Protein AF-A0A0C2G963-F1 (afdb_monomer_lite)

Foldseek 3Di:
DDAPPQLAFQQVSVVCPPDAAQDWDKGKAWLVRHDPDQFPLPNPDDNDGDIDIDTDTHHHDDDDDPVVVQVLQQCVPPSDRDLVSNVVSQVVSVNSVDDDPPVPDDSSVVSVVVHD

Secondary structure (DSSP, 8-state):
--TTTTSS-HHHHHHTTTPPTT-EEEEEE-GGGT-SS--STTTTS-SSS-PEEEEEE--------HHHHHHHH-TT-SSS--HHHHHHHHHHHGGGT-----TT--HHHHHHHH--

Radius of gyration: 16.65 Å; chains: 1; bounding box: 30×42×32 Å

Organism: NCBI:txid51022

Sequence (116 aa):
MQLGVGMTMPGLDKGLKGMCAEELRKLQVPYRLSRKAKSKVWKNIPNDEHWLTFNLEMLSVEPYSHSRQFKFLDVDGKGKLTEAGLLKWLDQMKEYGKTWKNEDIDNVLAVKYYIK

pLDDT: mean 85.81, std 7.53, range [60.03, 95.5]

InterPro domains:
  IPR001179 FKBP-type peptidyl-prolyl cis-trans isomerase domain [PF00254] (1-58)
  IPR011992 EF-hand domain pair [SSF47473] (53-109)
  IPR046357 Peptidyl-prolyl cis-trans isomerase domain superfamily [G3DSA:3.10.50.40] (1-70)
  IPR052273 Peptidyl-prolyl cis-trans isomerase FKBP [PTHR46222] (2-116)

Structure (mmCIF, N/CA/C/O backbone):
data_AF-A0A0C2G963-F1
#
_entry.id   AF-A0A0C2G963-F1
#
loop_
_atom_site.group_PDB
_atom_site.id
_atom_site.type_symbol
_atom_site.label_atom_id
_atom_site.label_alt_id
_atom_site.label_comp_id
_atom_site.label_asym_id
_atom_site.label_entity_id
_atom_site.label_seq_id
_atom_site.pdbx_PDB_ins_code
_atom_site.Cartn_x
_atom_site.Cartn_y
_atom_site.Cartn_z
_atom_site.occupancy
_atom_site.B_iso_or_equiv
_atom_site.auth_seq_id
_atom_site.auth_comp_id
_atom_site.auth_asym_id
_atom_site.auth_atom_id
_atom_site.pdbx_PDB_model_num
ATOM 1 N N . MET A 1 1 ? -1.024 -0.684 5.755 1.00 80.31 1 MET A N 1
ATOM 2 C CA . MET A 1 1 ? -0.940 -0.957 4.300 1.00 80.31 1 MET A CA 1
ATOM 3 C C . MET A 1 1 ? -2.349 -0.997 3.735 1.00 80.31 1 MET A C 1
ATOM 5 O O . MET A 1 1 ? -3.194 -1.646 4.334 1.00 80.31 1 MET A O 1
ATOM 9 N N . GLN A 1 2 ? -2.605 -0.321 2.618 1.00 88.19 2 GLN A N 1
ATOM 10 C CA . GLN A 1 2 ? -3.909 -0.334 1.955 1.00 88.19 2 GLN A CA 1
ATOM 11 C C . GLN A 1 2 ? -3.922 -1.364 0.818 1.00 88.19 2 GLN A C 1
ATOM 13 O O . GLN A 1 2 ? -3.021 -1.384 -0.025 1.00 88.19 2 GLN A O 1
ATOM 18 N N . LEU A 1 3 ? -4.947 -2.215 0.798 1.00 89.38 3 LEU A N 1
ATOM 19 C CA . LEU A 1 3 ? -5.171 -3.193 -0.267 1.00 89.38 3 LEU A CA 1
ATOM 20 C C . LEU A 1 3 ? -5.850 -2.537 -1.478 1.00 89.38 3 LEU A C 1
ATOM 22 O O . LEU A 1 3 ? -6.541 -1.527 -1.350 1.00 89.38 3 LEU A O 1
ATOM 26 N N . GLY A 1 4 ? -5.642 -3.085 -2.673 1.00 85.69 4 GLY A N 1
ATOM 27 C CA . GLY A 1 4 ? -6.265 -2.627 -3.921 1.00 85.69 4 GLY A CA 1
ATOM 28 C C . GLY A 1 4 ? -5.628 -1.393 -4.569 1.00 85.69 4 GLY A C 1
ATOM 29 O O . GLY A 1 4 ? -5.87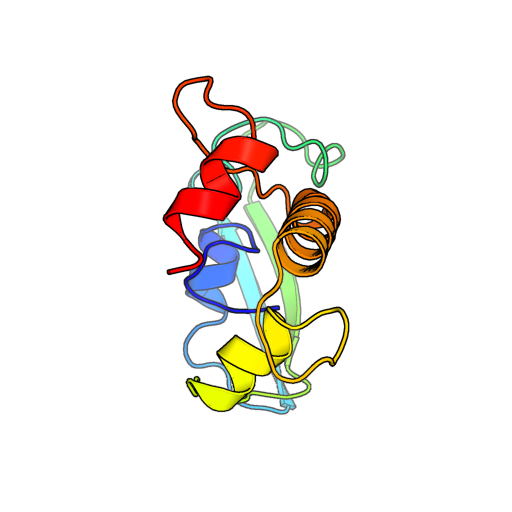8 -1.126 -5.739 1.00 85.69 4 GLY A O 1
ATOM 30 N N . VAL A 1 5 ? -4.747 -0.678 -3.864 1.00 85.00 5 VAL A N 1
ATOM 31 C CA . VAL A 1 5 ? -3.979 0.466 -4.406 1.00 85.00 5 VAL A CA 1
ATOM 32 C C . VAL A 1 5 ? -2.568 0.069 -4.853 1.00 85.00 5 VAL A C 1
ATOM 34 O O . VAL A 1 5 ? -1.759 0.903 -5.264 1.00 85.00 5 VAL A O 1
ATOM 37 N N . GLY A 1 6 ? -2.251 -1.228 -4.781 1.00 81.31 6 GLY A N 1
ATOM 38 C CA . GLY A 1 6 ? -0.996 -1.823 -5.233 1.00 81.31 6 GLY A CA 1
ATOM 39 C C . GLY A 1 6 ? 0.221 -1.498 -4.366 1.00 81.31 6 GLY A C 1
ATOM 40 O O . GLY A 1 6 ? 1.320 -1.464 -4.911 1.00 81.31 6 GLY A O 1
ATOM 41 N N . MET A 1 7 ? 0.044 -1.211 -3.068 1.00 82.31 7 MET A N 1
ATOM 42 C CA . MET A 1 7 ? 1.145 -1.051 -2.091 1.00 82.31 7 MET A CA 1
ATOM 43 C C . MET A 1 7 ? 1.929 -2.348 -1.841 1.00 82.31 7 MET A C 1
ATOM 45 O O . MET A 1 7 ? 2.971 -2.330 -1.197 1.00 82.31 7 MET A O 1
ATOM 49 N N . THR A 1 8 ? 1.424 -3.473 -2.341 1.00 85.25 8 THR A N 1
ATOM 50 C CA . THR A 1 8 ? 2.049 -4.786 -2.236 1.00 85.25 8 THR A CA 1
ATOM 51 C C . THR A 1 8 ? 2.066 -5.490 -3.590 1.00 85.25 8 THR A C 1
ATOM 53 O O . THR A 1 8 ? 1.526 -4.993 -4.583 1.00 85.25 8 THR A O 1
ATOM 56 N N . MET A 1 9 ? 2.710 -6.654 -3.640 1.00 86.94 9 MET A N 1
ATOM 57 C CA . MET A 1 9 ? 2.758 -7.501 -4.827 1.00 86.94 9 MET A CA 1
ATOM 58 C C . MET A 1 9 ? 1.343 -7.912 -5.269 1.00 86.94 9 MET A C 1
ATOM 60 O O . MET A 1 9 ? 0.523 -8.256 -4.415 1.00 86.94 9 MET A O 1
ATOM 64 N N . PRO A 1 10 ? 1.040 -7.955 -6.580 1.00 88.94 10 PRO A N 1
ATOM 65 C CA . PRO A 1 10 ? -0.311 -8.232 -7.073 1.00 88.94 10 PRO A CA 1
ATOM 66 C C . PRO A 1 10 ? -0.936 -9.533 -6.550 1.00 88.94 10 PRO A C 1
ATOM 68 O O . PRO A 1 10 ? -2.135 -9.580 -6.290 1.00 88.94 10 PRO A O 1
ATOM 71 N N . GLY A 1 11 ? -0.150 -10.600 -6.407 1.00 91.00 11 GLY A N 1
ATOM 72 C CA . GLY A 1 11 ? -0.633 -11.883 -5.897 1.00 91.00 11 GLY A CA 1
ATOM 73 C C . GLY A 1 11 ? -0.948 -11.850 -4.407 1.00 91.00 11 GLY A C 1
ATOM 74 O O . GLY A 1 11 ? -1.932 -12.450 -3.985 1.00 91.00 11 GLY A O 1
ATOM 75 N N . LEU A 1 12 ? -0.168 -11.093 -3.634 1.00 90.88 12 LEU A N 1
ATOM 76 C CA . LEU A 1 12 ? -0.425 -10.896 -2.212 1.00 90.88 12 LEU A CA 1
ATOM 77 C C . LEU A 1 12 ? -1.672 -10.026 -2.006 1.00 90.88 12 LEU A C 1
ATOM 79 O O . LEU A 1 12 ? -2.550 -10.396 -1.236 1.00 90.88 12 LEU A O 1
ATOM 83 N N . ASP A 1 13 ? -1.816 -8.944 -2.778 1.00 91.69 13 ASP A N 1
ATOM 84 C CA . ASP A 1 13 ? -3.012 -8.089 -2.754 1.00 91.69 13 ASP A CA 1
ATOM 85 C C . ASP A 1 13 ? -4.291 -8.873 -3.082 1.00 91.69 13 ASP A C 1
ATOM 87 O O . ASP A 1 13 ? -5.334 -8.658 -2.476 1.00 91.69 13 ASP A O 1
ATOM 91 N N . LYS A 1 14 ? -4.216 -9.825 -4.021 1.00 92.12 14 LYS A N 1
ATOM 92 C CA . LYS A 1 14 ? -5.334 -10.725 -4.333 1.00 92.12 14 LYS A CA 1
ATOM 93 C C . LYS A 1 14 ? -5.613 -11.724 -3.212 1.00 92.12 14 LYS A C 1
ATOM 95 O O . LYS A 1 14 ? -6.775 -11.922 -2.882 1.00 92.12 14 LYS A O 1
ATOM 100 N N . GLY A 1 15 ? -4.582 -12.348 -2.646 1.00 91.62 15 GLY A N 1
ATOM 101 C CA . GLY A 1 15 ? -4.752 -13.393 -1.633 1.00 91.62 15 GLY A CA 1
ATOM 102 C C . GLY A 1 15 ? -5.166 -12.880 -0.249 1.00 91.62 15 GLY A C 1
ATOM 103 O O . GLY A 1 15 ? -5.747 -13.638 0.523 1.00 91.62 15 GLY A O 1
ATOM 104 N N . LEU A 1 16 ? -4.911 -11.602 0.050 1.00 92.94 16 LEU A N 1
ATOM 105 C CA . LEU A 1 16 ? -5.351 -10.939 1.284 1.00 92.94 16 LEU A CA 1
ATOM 106 C C . LEU A 1 16 ? -6.820 -10.488 1.241 1.00 92.94 16 LEU A C 1
ATOM 108 O O . LEU A 1 16 ? -7.398 -10.175 2.281 1.00 92.94 16 LEU A O 1
ATOM 112 N N . LYS A 1 17 ? -7.446 -10.436 0.058 1.00 90.75 17 LYS A N 1
ATOM 113 C CA . LYS A 1 17 ? -8.864 -10.068 -0.050 1.00 90.75 17 LYS A CA 1
ATOM 114 C C . LYS A 1 17 ? -9.729 -11.101 0.668 1.00 90.75 17 LYS A C 1
ATOM 116 O O . LYS A 1 17 ? -9.541 -12.306 0.509 1.00 90.75 17 LYS A O 1
ATOM 121 N N . GLY A 1 18 ? -10.686 -10.604 1.450 1.00 88.75 18 GLY A N 1
ATOM 122 C CA . GLY A 1 18 ? -11.602 -11.446 2.217 1.00 88.75 18 GLY A CA 1
ATOM 123 C C . GLY A 1 18 ? -10.935 -12.219 3.355 1.00 88.75 18 GLY A C 1
ATOM 124 O O . GLY A 1 18 ? -11.472 -13.242 3.760 1.00 88.75 18 GLY A O 1
ATOM 125 N N . MET A 1 19 ? -9.758 -11.795 3.829 1.00 92.06 19 MET A N 1
ATOM 126 C CA . MET A 1 19 ? -9.275 -12.237 5.137 1.00 92.06 19 MET A CA 1
ATOM 127 C C . MET A 1 19 ? -10.021 -11.510 6.256 1.00 92.06 19 MET A C 1
ATOM 129 O O . MET A 1 19 ? -10.345 -10.325 6.123 1.00 92.06 19 MET A O 1
ATOM 133 N N . CYS A 1 20 ? -10.269 -12.222 7.349 1.00 91.06 20 CYS A N 1
ATOM 134 C CA . CYS A 1 20 ? -10.799 -11.654 8.585 1.00 91.06 20 CYS A CA 1
ATOM 135 C C . CYS A 1 20 ? -9.669 -11.319 9.568 1.00 91.06 20 CYS A C 1
ATOM 137 O O . CYS A 1 20 ? -8.548 -11.812 9.443 1.00 91.06 20 CYS A O 1
ATOM 139 N N . ALA A 1 21 ? -9.966 -10.473 10.558 1.00 93.06 21 ALA A N 1
ATOM 140 C CA . ALA A 1 21 ? -9.058 -10.269 11.683 1.00 93.06 21 ALA A CA 1
ATOM 141 C C . ALA A 1 21 ? -8.796 -11.606 12.400 1.00 93.06 21 ALA A C 1
ATOM 143 O O . ALA A 1 21 ? -9.678 -12.459 12.462 1.00 93.06 21 ALA A O 1
ATOM 144 N N . GLU A 1 22 ? -7.572 -11.766 12.891 1.00 91.94 22 GLU A N 1
ATOM 145 C CA . GLU A 1 22 ? -7.012 -12.946 13.563 1.00 91.94 22 GLU A CA 1
ATOM 146 C C . GLU A 1 22 ? -6.889 -14.204 12.681 1.00 91.94 22 GLU A C 1
ATOM 148 O O . GLU A 1 22 ? -6.505 -15.275 13.148 1.00 91.94 22 GLU A O 1
ATOM 153 N N . GLU A 1 23 ? -7.156 -14.097 11.375 1.00 93.12 23 GLU A N 1
ATOM 154 C CA . GLU A 1 23 ? -7.011 -15.222 10.456 1.00 93.12 23 GLU A CA 1
ATOM 155 C C . GLU A 1 23 ? -5.537 -15.491 10.113 1.00 93.12 23 GLU A C 1
ATOM 157 O O . GLU A 1 23 ? -4.786 -14.595 9.708 1.00 93.12 23 GLU A O 1
ATOM 162 N N . LEU A 1 24 ? -5.150 -16.767 10.185 1.00 94.81 24 LEU A N 1
ATOM 163 C CA . LEU A 1 24 ? -3.889 -17.277 9.659 1.00 94.81 24 LEU A CA 1
ATOM 164 C C . LEU A 1 24 ? -4.101 -17.841 8.256 1.00 94.81 24 LEU A C 1
ATOM 166 O O . LEU A 1 24 ? -4.919 -18.739 8.050 1.00 94.81 24 LEU A O 1
ATOM 170 N N . ARG A 1 25 ? -3.326 -17.363 7.281 1.00 94.81 25 ARG A N 1
ATOM 171 C CA . ARG A 1 25 ? -3.433 -17.822 5.891 1.00 94.81 25 ARG A CA 1
ATOM 172 C C . ARG A 1 25 ? -2.067 -18.103 5.290 1.00 94.81 25 ARG A C 1
ATOM 174 O O . ARG A 1 25 ? -1.165 -17.266 5.304 1.00 94.81 25 ARG A O 1
ATOM 181 N N . LYS A 1 26 ? -1.937 -19.288 4.695 1.00 95.50 26 LYS A N 1
ATOM 182 C CA . LYS A 1 26 ? -0.794 -19.645 3.856 1.00 95.50 26 LYS A CA 1
ATOM 183 C C . LYS A 1 26 ? -1.103 -19.281 2.409 1.00 95.50 26 LYS A C 1
ATOM 185 O O . LYS A 1 26 ? -1.965 -19.894 1.785 1.00 95.50 26 LYS A O 1
ATOM 190 N N . LEU A 1 27 ? -0.401 -18.288 1.874 1.00 94.75 27 LEU A N 1
ATOM 191 C CA . LEU A 1 27 ? -0.546 -17.843 0.492 1.00 94.75 27 LEU A CA 1
ATOM 192 C C . LEU A 1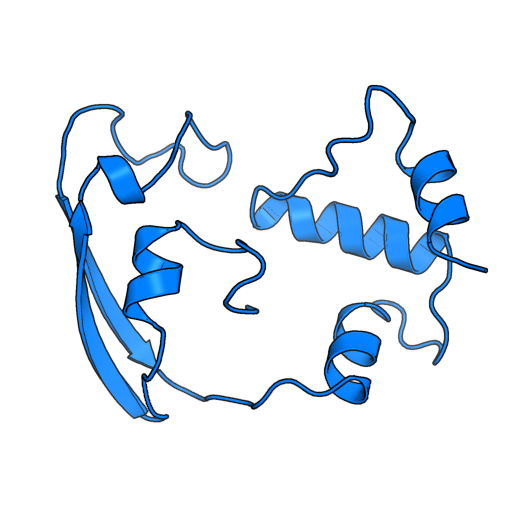 27 ? 0.623 -18.308 -0.361 1.00 94.75 27 LEU A C 1
ATOM 194 O O . LEU A 1 27 ? 1.787 -18.129 -0.014 1.00 94.75 27 LEU A O 1
ATOM 198 N N . GLN A 1 28 ? 0.291 -18.852 -1.523 1.00 93.75 28 GLN A N 1
ATOM 199 C CA . GLN A 1 28 ? 1.245 -19.219 -2.554 1.00 93.75 28 GLN A CA 1
ATOM 200 C C . GLN A 1 28 ? 1.080 -18.280 -3.745 1.00 93.75 28 GLN A C 1
ATOM 202 O O . GLN A 1 28 ? 0.065 -18.295 -4.439 1.00 93.75 28 GLN A O 1
ATOM 207 N N . VAL A 1 29 ? 2.075 -17.421 -3.955 1.00 92.12 29 VAL A N 1
ATOM 208 C CA . VAL A 1 29 ? 2.074 -16.414 -5.013 1.00 92.12 29 VAL A CA 1
ATOM 209 C C . VAL A 1 29 ? 2.973 -16.895 -6.154 1.00 92.12 29 VAL A C 1
ATOM 211 O O . VAL A 1 29 ? 4.189 -16.993 -5.963 1.00 92.12 29 VAL A O 1
ATOM 214 N N . PRO A 1 30 ? 2.420 -17.174 -7.349 1.00 91.38 30 PRO A N 1
ATOM 215 C CA . PRO A 1 30 ? 3.227 -17.563 -8.498 1.00 91.38 30 PRO A CA 1
ATOM 216 C C . PRO A 1 30 ? 4.059 -16.379 -9.003 1.00 91.38 30 PRO A C 1
ATOM 218 O O . PRO A 1 30 ? 3.642 -15.222 -8.883 1.00 91.38 30 PRO A O 1
ATOM 221 N N . TYR A 1 31 ? 5.195 -16.666 -9.645 1.00 87.25 31 TYR A N 1
ATOM 222 C CA . TYR A 1 31 ? 6.126 -15.659 -10.171 1.00 87.25 31 TYR A CA 1
ATOM 223 C C . TYR A 1 31 ? 5.431 -14.549 -10.974 1.00 87.25 31 TYR A C 1
ATOM 225 O O . TYR A 1 31 ? 5.640 -13.366 -10.700 1.00 87.25 31 TYR A O 1
ATOM 233 N N . ARG A 1 32 ? 4.509 -14.919 -11.878 1.00 87.06 32 ARG A N 1
ATOM 234 C CA . ARG A 1 32 ? 3.726 -13.988 -12.719 1.00 87.06 32 ARG A CA 1
ATOM 235 C C . ARG A 1 32 ? 2.878 -12.978 -11.933 1.00 87.06 32 ARG A C 1
ATOM 237 O O . ARG A 1 32 ? 2.500 -11.944 -12.478 1.00 87.06 32 ARG A O 1
ATOM 244 N N . LEU A 1 33 ? 2.570 -13.264 -10.668 1.00 88.00 33 LEU A N 1
ATOM 245 C CA . LEU A 1 33 ? 1.826 -12.383 -9.763 1.00 88.00 33 LEU A CA 1
ATOM 246 C C . LEU A 1 33 ? 2.710 -11.753 -8.674 1.00 88.00 33 LEU A C 1
ATOM 248 O O . LEU A 1 33 ? 2.193 -11.015 -7.838 1.00 88.00 33 LEU A O 1
ATOM 252 N N . SER A 1 34 ? 4.021 -12.002 -8.675 1.00 82.75 34 SER A N 1
ATOM 253 C CA . SER A 1 34 ? 4.945 -11.412 -7.702 1.00 82.75 34 SER A CA 1
ATOM 254 C C . SER A 1 34 ? 5.320 -9.974 -8.083 1.00 82.75 34 SER A C 1
ATOM 256 O O . SER A 1 34 ? 4.931 -9.017 -7.417 1.00 82.75 34 SER A O 1
ATOM 258 N N . ARG A 1 35 ? 6.029 -9.784 -9.198 1.00 74.50 35 ARG A N 1
ATOM 259 C CA . ARG A 1 35 ? 6.493 -8.478 -9.674 1.00 74.50 35 ARG A CA 1
ATOM 260 C C . ARG A 1 35 ? 6.661 -8.483 -11.187 1.00 74.50 35 ARG A C 1
ATOM 262 O O . ARG A 1 35 ? 6.949 -9.512 -11.782 1.00 74.50 35 ARG A O 1
ATOM 269 N N . LYS A 1 36 ? 6.509 -7.309 -11.800 1.00 66.75 36 LYS A N 1
ATOM 270 C CA . LYS A 1 36 ? 6.746 -7.121 -13.241 1.00 66.75 36 LYS A CA 1
ATOM 271 C C . LYS A 1 36 ? 8.215 -6.835 -13.577 1.00 66.75 36 LYS A C 1
ATOM 273 O O . LYS A 1 36 ? 8.632 -7.071 -14.700 1.00 66.75 36 LYS A O 1
ATOM 278 N N . ALA A 1 37 ? 8.980 -6.303 -12.624 1.00 70.25 37 ALA A N 1
ATOM 279 C CA . ALA A 1 37 ? 10.378 -5.912 -12.798 1.00 70.25 37 ALA A CA 1
ATOM 280 C C . ALA A 1 37 ? 11.140 -6.034 -11.471 1.00 70.25 37 ALA A C 1
ATOM 282 O O . ALA A 1 37 ? 10.519 -6.157 -10.410 1.00 70.25 37 ALA A O 1
ATOM 283 N N . LYS A 1 38 ? 12.478 -5.970 -11.520 1.00 70.06 38 LYS A N 1
ATOM 284 C CA . LYS A 1 38 ? 13.314 -5.875 -10.313 1.00 70.06 38 LYS A CA 1
ATOM 285 C C . LYS A 1 38 ? 12.853 -4.677 -9.476 1.00 70.06 38 LYS A C 1
ATOM 287 O O . LYS A 1 38 ? 12.815 -3.551 -9.963 1.00 70.06 38 LYS A O 1
ATOM 292 N N . SER A 1 39 ? 12.485 -4.930 -8.225 1.00 68.56 39 SER A N 1
ATOM 293 C CA . SER A 1 39 ? 12.105 -3.881 -7.278 1.00 68.56 39 SER A CA 1
ATOM 294 C C . SER A 1 39 ? 13.308 -3.511 -6.419 1.00 68.56 39 SER A C 1
ATOM 296 O O . SER A 1 39 ? 14.051 -4.395 -5.995 1.00 68.56 39 SER A O 1
ATOM 298 N N . LYS A 1 40 ? 13.472 -2.217 -6.119 1.00 72.88 40 LYS A N 1
ATOM 299 C CA . LYS A 1 40 ? 14.454 -1.754 -5.124 1.00 72.88 40 LYS A CA 1
ATOM 300 C C . LYS A 1 40 ? 14.158 -2.323 -3.731 1.00 72.88 40 LYS A C 1
ATOM 302 O O . LYS A 1 40 ? 15.086 -2.616 -2.985 1.00 72.88 40 LYS A O 1
ATOM 307 N N . VAL A 1 41 ? 12.874 -2.516 -3.423 1.00 74.56 41 VAL A N 1
ATOM 308 C CA . VAL A 1 41 ? 12.373 -3.031 -2.141 1.00 74.56 41 VAL A CA 1
ATOM 309 C C . VAL A 1 41 ? 12.565 -4.548 -2.062 1.00 74.56 41 VAL A C 1
ATOM 311 O O . VAL A 1 41 ? 13.108 -5.066 -1.094 1.00 74.56 41 VAL A O 1
ATOM 314 N N . TRP A 1 42 ? 12.214 -5.271 -3.130 1.00 74.69 42 TRP A N 1
ATOM 315 C CA . TRP A 1 42 ? 12.270 -6.740 -3.186 1.00 74.69 42 TRP A CA 1
ATOM 316 C C . TRP A 1 42 ? 13.532 -7.268 -3.881 1.00 74.69 42 TRP A C 1
ATOM 318 O O . TRP A 1 42 ? 13.469 -8.219 -4.661 1.00 74.69 42 TRP A O 1
ATOM 328 N N . LYS A 1 43 ? 14.683 -6.637 -3.623 1.00 78.38 43 LYS A N 1
ATOM 329 C CA . LYS A 1 43 ? 15.954 -6.915 -4.319 1.00 78.38 43 LYS A CA 1
ATOM 330 C C . LYS A 1 43 ? 16.512 -8.325 -4.083 1.00 78.38 43 LYS A C 1
ATOM 332 O O . LYS A 1 43 ? 17.226 -8.839 -4.934 1.00 78.38 43 LYS A O 1
ATOM 337 N N . ASN A 1 44 ? 16.172 -8.938 -2.947 1.00 82.62 44 ASN A N 1
ATOM 338 C CA . ASN A 1 44 ? 16.696 -10.245 -2.536 1.00 82.62 44 ASN A CA 1
ATOM 339 C C . ASN A 1 44 ? 15.931 -11.426 -3.146 1.00 82.62 44 ASN A C 1
ATOM 341 O O . ASN A 1 44 ? 16.370 -12.563 -3.017 1.00 82.62 44 ASN A O 1
ATOM 345 N N . ILE A 1 45 ? 14.779 -11.185 -3.774 1.00 80.38 45 ILE A N 1
ATOM 346 C CA . ILE A 1 45 ? 14.014 -12.263 -4.395 1.00 80.38 45 ILE A CA 1
ATOM 347 C C . ILE A 1 45 ? 14.630 -12.539 -5.780 1.00 80.38 45 ILE A C 1
ATOM 349 O O . ILE A 1 45 ? 14.640 -11.623 -6.609 1.00 80.38 45 ILE A O 1
ATOM 353 N N . PRO A 1 46 ? 15.094 -13.772 -6.071 1.00 79.69 46 PRO A N 1
ATOM 354 C CA . PRO A 1 46 ? 15.665 -14.137 -7.369 1.00 79.69 46 PRO A CA 1
ATOM 355 C C . PRO A 1 46 ? 14.719 -13.812 -8.523 1.00 79.69 46 PRO A C 1
ATOM 357 O O . PRO A 1 46 ? 13.498 -13.790 -8.339 1.00 79.69 46 PRO A O 1
ATOM 360 N N . ASN A 1 47 ? 15.260 -13.517 -9.708 1.00 76.12 47 ASN A N 1
ATOM 361 C CA . ASN A 1 47 ? 14.446 -13.151 -10.875 1.00 76.12 47 ASN A CA 1
ATOM 362 C C . ASN A 1 47 ? 13.953 -14.336 -11.703 1.00 76.12 47 ASN A C 1
ATOM 364 O O . ASN A 1 47 ? 13.353 -14.120 -12.751 1.00 76.12 47 ASN A O 1
ATOM 368 N N . ASP A 1 48 ? 14.162 -15.539 -11.196 1.00 81.00 48 ASP A N 1
ATOM 369 C CA . ASP A 1 48 ? 13.801 -16.790 -11.838 1.00 81.00 48 ASP A CA 1
ATOM 370 C C . ASP A 1 48 ? 12.385 -17.220 -11.442 1.00 81.00 48 ASP A C 1
ATOM 372 O O . ASP A 1 48 ? 11.866 -16.812 -10.395 1.00 81.00 48 ASP A O 1
ATOM 376 N N . GLU A 1 49 ? 11.762 -18.069 -12.257 1.00 81.25 49 GLU A N 1
ATOM 377 C CA . GLU A 1 49 ? 10.380 -18.507 -12.068 1.00 81.25 49 GLU A CA 1
ATOM 378 C C . GLU A 1 49 ? 10.227 -19.389 -10.820 1.00 81.25 49 GLU A C 1
ATOM 380 O O . GLU A 1 49 ? 10.467 -20.591 -10.837 1.00 81.25 49 GLU A O 1
ATOM 385 N N . HIS A 1 50 ? 9.808 -18.765 -9.718 1.00 84.69 50 HIS A N 1
ATOM 386 C CA . HIS A 1 50 ? 9.617 -19.421 -8.430 1.00 84.69 50 HIS A CA 1
ATOM 387 C C . HIS A 1 50 ? 8.280 -19.048 -7.795 1.00 84.69 50 HIS A C 1
ATOM 389 O O . HIS A 1 50 ? 7.703 -17.984 -8.038 1.00 84.69 50 HIS A O 1
ATOM 395 N N . TRP A 1 51 ? 7.803 -19.943 -6.938 1.00 88.56 51 TRP A N 1
ATOM 396 C CA . TRP A 1 51 ? 6.648 -19.705 -6.087 1.00 88.56 51 TRP A CA 1
ATOM 397 C C . TRP A 1 51 ? 7.101 -19.058 -4.784 1.00 88.56 51 TRP A C 1
ATOM 399 O O . TRP A 1 51 ? 8.026 -19.535 -4.129 1.00 88.56 51 TRP A O 1
ATOM 409 N N . LEU A 1 52 ? 6.426 -17.984 -4.386 1.00 90.12 52 LEU A N 1
ATOM 410 C CA . LEU A 1 52 ? 6.633 -17.362 -3.085 1.00 90.12 52 LEU A CA 1
ATOM 411 C C . LEU A 1 52 ? 5.571 -17.883 -2.126 1.00 90.12 52 LEU A C 1
ATOM 413 O O . LEU A 1 52 ? 4.377 -17.731 -2.379 1.00 90.12 52 LEU A O 1
ATOM 417 N N . THR A 1 53 ? 6.006 -18.496 -1.031 1.00 93.44 53 THR A N 1
ATOM 418 C CA . THR A 1 53 ? 5.104 -18.956 0.026 1.00 93.44 53 THR A CA 1
ATOM 419 C C . THR A 1 53 ? 5.160 -17.978 1.188 1.00 93.44 53 THR A C 1
ATOM 421 O O . THR A 1 53 ? 6.230 -17.729 1.738 1.00 93.44 53 THR A O 1
ATOM 424 N N . PHE A 1 54 ? 4.006 -17.441 1.564 1.00 92.94 54 PHE A N 1
ATOM 425 C CA . PHE A 1 54 ? 3.829 -16.539 2.692 1.00 92.94 54 PHE A CA 1
ATOM 426 C C . PHE A 1 54 ? 2.958 -17.216 3.739 1.00 92.94 54 PHE A C 1
ATOM 428 O O . PHE A 1 54 ? 1.869 -17.686 3.418 1.00 92.94 54 PHE A O 1
ATOM 435 N N . ASN A 1 55 ? 3.418 -17.229 4.984 1.00 94.94 55 ASN A N 1
ATOM 436 C CA . ASN A 1 55 ? 2.570 -17.520 6.132 1.00 94.94 55 ASN A CA 1
ATOM 437 C C . ASN A 1 55 ? 2.204 -16.171 6.748 1.00 94.94 55 ASN A C 1
ATOM 439 O O . ASN A 1 55 ? 3.100 -15.401 7.096 1.00 94.94 55 ASN A O 1
ATOM 443 N N . LEU A 1 56 ? 0.915 -15.857 6.785 1.00 93.81 56 LEU A N 1
ATOM 444 C CA . LEU A 1 56 ? 0.414 -14.542 7.160 1.00 93.81 56 LEU A CA 1
ATOM 445 C C . LEU A 1 56 ? -0.528 -14.674 8.340 1.00 93.81 56 LEU A C 1
ATOM 447 O O . LEU A 1 56 ? -1.319 -15.611 8.398 1.00 93.81 56 LEU A O 1
ATOM 451 N N . GLU A 1 57 ? -0.461 -13.686 9.215 1.00 94.50 57 GLU A N 1
ATOM 452 C CA . GLU A 1 57 ? -1.388 -13.477 10.311 1.00 94.50 57 GLU A CA 1
ATOM 453 C C . GLU A 1 57 ? -2.006 -12.097 10.139 1.00 94.50 57 GLU A C 1
ATOM 455 O O . GLU A 1 57 ? -1.300 -11.099 9.950 1.00 94.50 57 GLU A O 1
ATOM 460 N N . MET A 1 58 ? -3.331 -12.040 10.145 1.00 93.19 58 MET A N 1
ATOM 461 C CA . MET A 1 58 ? -4.042 -10.782 10.025 1.00 93.19 58 MET A CA 1
ATOM 462 C C . MET A 1 58 ? -4.368 -10.244 11.405 1.00 93.19 58 MET A C 1
ATOM 464 O O . MET A 1 58 ? -5.255 -10.745 12.068 1.00 93.19 58 MET A O 1
ATOM 468 N N . LEU A 1 59 ? -3.683 -9.191 11.836 1.00 93.50 59 LEU A N 1
ATOM 469 C CA . LEU A 1 59 ? -3.933 -8.621 13.163 1.00 93.50 59 LEU A CA 1
ATOM 470 C C . LEU A 1 59 ? -5.233 -7.808 13.203 1.00 93.50 59 LEU A C 1
ATOM 472 O O . LEU A 1 59 ? -6.021 -7.922 14.132 1.00 93.50 59 LEU A O 1
ATOM 476 N N . SER A 1 60 ? -5.473 -6.980 12.186 1.00 92.69 60 SER A N 1
ATOM 477 C CA . SER A 1 60 ? -6.667 -6.142 12.112 1.00 92.69 60 SER A CA 1
ATOM 478 C C . SER A 1 60 ? -7.056 -5.833 10.670 1.00 92.69 60 SER A C 1
ATOM 480 O O . SER A 1 60 ? -6.212 -5.756 9.773 1.00 92.69 60 SER A O 1
ATOM 482 N N . VAL A 1 61 ? -8.360 -5.647 10.455 1.00 92.12 61 VAL A N 1
ATOM 483 C CA . VAL A 1 61 ? -8.937 -5.225 9.176 1.00 92.12 61 VAL A CA 1
ATOM 484 C C . VAL A 1 61 ? -9.840 -4.045 9.426 1.00 92.12 61 VAL A C 1
ATOM 486 O O . VAL A 1 61 ? -10.729 -4.089 10.273 1.00 92.12 61 VAL A O 1
ATOM 489 N N . GLU A 1 62 ? -9.630 -2.995 8.650 1.00 91.62 62 GLU A N 1
ATOM 490 C CA . GLU A 1 62 ? -10.422 -1.784 8.743 1.00 91.62 62 GLU A CA 1
ATOM 491 C C . GLU A 1 62 ? -11.052 -1.495 7.379 1.00 91.62 62 GLU A C 1
ATOM 493 O O . GLU A 1 62 ? -10.347 -1.519 6.363 1.00 91.62 62 GLU A O 1
ATOM 498 N N . PRO A 1 63 ? -12.369 -1.231 7.318 1.00 91.56 63 PRO A N 1
ATOM 499 C CA . PRO A 1 63 ? -13.016 -0.898 6.064 1.00 91.56 63 PRO A CA 1
ATOM 500 C C . PRO A 1 63 ? -12.524 0.456 5.554 1.00 91.56 63 PRO A C 1
ATOM 502 O O . PRO A 1 63 ? -12.156 1.354 6.319 1.00 91.56 63 PRO A O 1
ATOM 505 N N . TYR A 1 64 ? -12.562 0.615 4.234 1.00 91.12 64 TYR A N 1
ATOM 506 C CA . TYR A 1 64 ? -12.261 1.889 3.603 1.00 91.12 64 TYR A CA 1
ATOM 507 C C . TYR A 1 64 ? -13.220 2.981 4.094 1.00 91.12 64 TYR A C 1
ATOM 509 O O . TYR A 1 64 ? -14.434 2.785 4.147 1.00 91.12 64 TYR A O 1
ATOM 517 N N . SER A 1 65 ? -12.679 4.161 4.392 1.00 94.62 65 SER A N 1
ATOM 518 C CA . SER A 1 65 ? -13.474 5.370 4.581 1.00 94.62 65 SER A CA 1
ATOM 519 C C . SER A 1 65 ? -12.717 6.594 4.077 1.00 94.62 65 SER A C 1
ATOM 521 O O . SER A 1 65 ? -11.491 6.670 4.195 1.00 94.62 65 SER A O 1
ATOM 523 N N . HIS A 1 66 ? -13.445 7.589 3.564 1.00 93.25 66 HIS A N 1
ATOM 524 C CA . HIS A 1 66 ? -12.847 8.850 3.112 1.00 93.25 66 HIS A CA 1
ATOM 525 C C . HIS A 1 66 ? -12.078 9.557 4.235 1.00 93.25 66 HIS A C 1
ATOM 527 O O . HIS A 1 66 ? -10.997 10.086 4.005 1.00 93.25 66 HIS A O 1
ATOM 533 N N . SER A 1 67 ? -12.589 9.511 5.469 1.00 93.31 67 SER A N 1
ATOM 534 C CA . SER A 1 67 ? -11.932 10.118 6.629 1.00 93.31 67 SER A CA 1
ATOM 535 C C . SER A 1 67 ? -10.603 9.445 6.978 1.00 93.31 67 SER A C 1
ATOM 537 O O . SER A 1 67 ? -9.633 10.131 7.296 1.00 93.31 67 SER A O 1
ATOM 539 N N . ARG A 1 68 ? -10.520 8.112 6.889 1.00 92.00 68 ARG A N 1
ATOM 540 C CA . ARG A 1 68 ? -9.268 7.371 7.105 1.00 92.00 68 ARG A CA 1
ATOM 541 C C . ARG A 1 68 ? -8.301 7.575 5.949 1.00 92.00 68 ARG A C 1
ATOM 543 O O . ARG A 1 68 ? -7.120 7.779 6.196 1.00 92.00 68 ARG A O 1
ATOM 550 N N . GLN A 1 69 ? -8.800 7.593 4.712 1.00 91.81 69 GLN A N 1
ATOM 551 C CA . GLN A 1 69 ? -7.984 7.907 3.541 1.00 91.81 69 GLN A CA 1
ATOM 552 C C . GLN A 1 69 ? -7.368 9.304 3.653 1.00 91.81 69 GLN A C 1
ATOM 554 O O . GLN A 1 69 ? -6.191 9.482 3.362 1.00 91.81 69 GL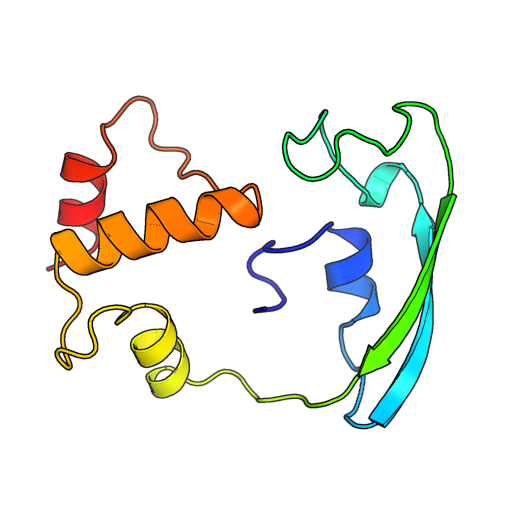N A O 1
ATOM 559 N N . PHE A 1 70 ? -8.149 10.282 4.110 1.00 92.31 70 PHE A N 1
ATOM 560 C CA . PHE A 1 70 ? -7.665 11.631 4.352 1.00 92.31 70 PHE A CA 1
ATOM 561 C C . PHE A 1 70 ? -6.581 11.651 5.432 1.00 92.31 70 PHE A C 1
ATOM 563 O O . PHE A 1 70 ? -5.498 12.158 5.177 1.00 92.31 70 PHE A O 1
ATOM 570 N N . LYS A 1 71 ? -6.818 11.017 6.592 1.00 92.25 71 LYS A N 1
ATOM 571 C CA . LYS A 1 71 ? -5.803 10.882 7.656 1.00 92.25 71 LYS A CA 1
ATOM 572 C C . LYS A 1 71 ? -4.531 10.175 7.183 1.00 92.25 71 LYS A C 1
ATOM 574 O O . LYS A 1 71 ? -3.447 10.496 7.643 1.00 92.25 71 LYS A O 1
ATOM 579 N N . PHE A 1 72 ? -4.663 9.210 6.275 1.00 90.31 72 PHE A N 1
ATOM 580 C CA . PHE A 1 72 ? -3.532 8.503 5.683 1.00 90.31 72 PHE A CA 1
ATOM 581 C C . PHE A 1 72 ? -2.687 9.398 4.759 1.00 90.31 72 PHE A C 1
ATOM 583 O O . PHE A 1 72 ? -1.480 9.194 4.651 1.00 90.31 72 PHE A O 1
ATOM 590 N N . LEU A 1 73 ? -3.310 10.377 4.095 1.00 89.56 73 LEU A N 1
ATOM 591 C CA . LEU A 1 73 ? -2.636 11.360 3.239 1.00 89.56 73 LEU A CA 1
ATOM 592 C C . LEU A 1 73 ? -2.123 12.582 4.030 1.00 89.56 73 LEU A C 1
ATOM 594 O O . LEU A 1 73 ? -1.095 13.150 3.669 1.00 89.56 73 LEU A O 1
ATOM 598 N N . ASP A 1 74 ? -2.811 12.972 5.106 1.00 91.56 74 ASP A N 1
ATOM 599 C CA . ASP A 1 74 ? -2.485 14.088 6.011 1.00 91.56 74 ASP A CA 1
ATOM 600 C C . ASP A 1 74 ? -1.365 13.705 6.995 1.00 91.56 74 ASP A C 1
ATOM 602 O O . ASP A 1 74 ? -1.535 13.659 8.214 1.00 91.56 74 ASP A O 1
ATOM 606 N N . VAL A 1 75 ? -0.192 13.388 6.446 1.00 89.50 75 VAL A N 1
ATOM 607 C CA . VAL A 1 75 ? 0.987 12.943 7.210 1.00 89.50 75 VAL A CA 1
ATOM 608 C C . VAL A 1 75 ? 1.570 14.020 8.134 1.00 89.50 75 VAL A C 1
ATOM 610 O O . VAL A 1 75 ? 2.423 13.712 8.969 1.00 89.50 75 VAL A O 1
ATOM 613 N N . ASP A 1 76 ? 1.170 15.283 7.970 1.00 88.38 76 ASP A N 1
ATOM 614 C CA . ASP A 1 76 ? 1.528 16.398 8.848 1.00 88.38 76 ASP A CA 1
ATOM 615 C C . ASP A 1 76 ? 0.436 16.753 9.870 1.00 88.38 76 ASP A C 1
ATOM 617 O O . ASP A 1 76 ? 0.679 17.602 10.727 1.00 88.38 76 ASP A O 1
ATOM 621 N N . GLY A 1 77 ? -0.720 16.079 9.830 1.00 87.81 77 GLY A N 1
ATOM 622 C CA . GLY A 1 77 ? -1.784 16.190 10.829 1.00 87.81 77 GLY A CA 1
ATOM 623 C C . GLY A 1 77 ? -2.419 17.577 10.903 1.00 87.81 77 GLY A C 1
ATOM 624 O O . GLY A 1 77 ? -2.897 17.979 11.966 1.00 87.81 77 GLY A O 1
ATOM 625 N N . LYS A 1 78 ? -2.396 18.339 9.804 1.00 88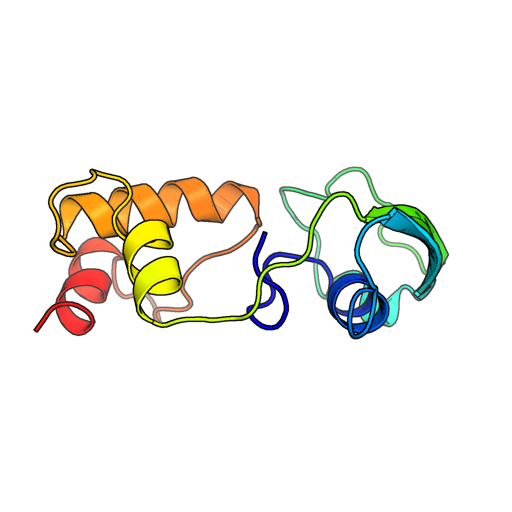.12 78 LYS A N 1
ATOM 626 C CA . LYS A 1 78 ? -2.894 19.724 9.776 1.00 88.12 78 LYS A CA 1
ATOM 627 C C . LYS A 1 78 ? -4.385 19.819 9.481 1.00 88.12 78 LYS A C 1
ATOM 629 O O . LYS A 1 78 ? -4.912 20.931 9.401 1.00 88.12 78 LYS A O 1
ATOM 634 N N . GLY A 1 79 ? -5.064 18.692 9.274 1.00 88.69 79 GLY A N 1
ATOM 635 C CA . GLY A 1 79 ? -6.472 18.666 8.890 1.00 88.69 79 GLY A CA 1
ATOM 636 C C . GLY A 1 79 ? -6.712 19.185 7.471 1.00 88.69 79 GLY A C 1
ATOM 637 O O . GLY A 1 79 ? -7.848 19.497 7.122 1.00 88.69 79 GLY A O 1
ATOM 638 N N . LYS A 1 80 ? -5.658 19.298 6.651 1.00 90.19 80 LYS A N 1
ATOM 639 C CA . LYS A 1 80 ? -5.709 19.719 5.243 1.00 90.19 80 LYS A CA 1
ATOM 640 C C . LYS A 1 80 ? -4.544 19.110 4.472 1.00 90.19 80 LYS A C 1
ATOM 642 O O . LYS A 1 80 ? -3.424 19.084 4.968 1.00 90.19 80 LYS A O 1
ATOM 647 N N . LEU A 1 81 ? -4.793 18.689 3.234 1.00 89.38 81 LEU A N 1
ATOM 648 C CA . LEU A 1 81 ? -3.730 18.206 2.356 1.00 89.38 81 LEU A CA 1
ATOM 649 C C . LEU A 1 81 ? -2.933 19.404 1.839 1.00 89.38 81 LEU A C 1
ATOM 651 O O . LEU A 1 81 ? -3.444 20.219 1.073 1.00 89.38 81 LEU A O 1
ATOM 655 N N . THR A 1 82 ? -1.694 19.536 2.305 1.00 89.88 82 THR A N 1
ATOM 656 C CA . THR A 1 82 ? -0.769 20.583 1.857 1.00 89.88 82 THR A CA 1
ATOM 657 C C . THR A 1 82 ? 0.221 20.033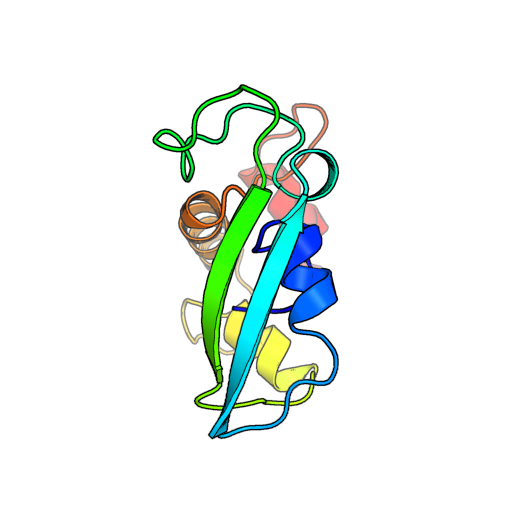 0.839 1.00 89.88 82 THR A C 1
ATOM 659 O O . THR A 1 82 ? 0.502 18.836 0.825 1.00 89.88 82 THR A O 1
ATOM 662 N N . GLU A 1 83 ? 0.793 20.907 0.007 1.00 88.69 83 GLU A N 1
ATOM 663 C CA . GLU A 1 83 ? 1.811 20.512 -0.976 1.00 88.69 83 GLU A CA 1
ATOM 664 C C . GLU A 1 83 ? 2.995 19.810 -0.294 1.00 88.69 83 GLU A C 1
ATOM 666 O O . GLU A 1 83 ? 3.386 18.709 -0.678 1.00 88.69 83 GLU A O 1
ATOM 671 N N . ALA A 1 84 ? 3.491 20.397 0.798 1.00 89.12 84 ALA A N 1
ATOM 672 C CA . ALA A 1 84 ? 4.560 19.818 1.605 1.00 89.12 84 ALA A CA 1
ATOM 673 C C . ALA A 1 84 ? 4.170 18.460 2.222 1.00 89.12 84 ALA A C 1
ATOM 675 O O . ALA A 1 84 ? 4.986 17.537 2.239 1.00 89.12 84 ALA A O 1
ATOM 676 N N . GLY A 1 85 ? 2.929 18.322 2.704 1.00 90.25 85 GLY A N 1
ATOM 677 C CA . GLY A 1 85 ? 2.408 17.067 3.247 1.00 90.25 85 GLY A CA 1
ATOM 678 C C . GLY A 1 85 ? 2.359 15.961 2.192 1.00 90.25 85 GLY A C 1
ATOM 679 O O . GLY A 1 85 ? 2.883 14.872 2.419 1.00 90.25 85 GLY A O 1
ATOM 680 N N . LEU A 1 86 ? 1.827 16.252 1.002 1.00 89.00 86 LEU A N 1
ATOM 681 C CA . LEU A 1 86 ? 1.754 15.278 -0.090 1.00 89.00 86 LEU A CA 1
ATOM 682 C C . LEU A 1 86 ? 3.133 14.896 -0.639 1.00 89.00 86 LEU A C 1
ATOM 684 O O . LEU A 1 86 ? 3.352 13.724 -0.938 1.00 89.00 86 LEU A O 1
ATOM 688 N N . LEU A 1 87 ? 4.083 15.833 -0.716 1.00 89.38 87 LEU A N 1
ATOM 689 C CA . LEU A 1 87 ? 5.470 15.517 -1.081 1.00 89.38 87 LEU A CA 1
ATOM 690 C C . LEU A 1 87 ? 6.128 14.580 -0.063 1.00 89.38 87 LEU A C 1
ATOM 692 O O . LEU A 1 87 ? 6.786 13.612 -0.447 1.00 89.38 87 LEU A O 1
ATOM 696 N N . LYS A 1 88 ? 5.909 14.826 1.232 1.00 91.00 88 LYS A N 1
ATOM 697 C CA . LYS A 1 88 ? 6.400 13.953 2.305 1.00 91.00 88 LYS A CA 1
ATOM 698 C C . LYS A 1 88 ? 5.759 12.567 2.241 1.00 91.00 88 LYS A C 1
ATOM 700 O O . LYS A 1 88 ? 6.461 11.565 2.357 1.00 91.00 88 LYS A O 1
ATOM 705 N N . TRP A 1 89 ? 4.447 12.502 2.019 1.00 89.56 89 TRP A N 1
ATOM 706 C CA . TRP A 1 89 ? 3.734 11.242 1.818 1.00 89.56 89 TRP A CA 1
ATOM 707 C C . TRP A 1 89 ? 4.296 10.477 0.613 1.00 89.56 89 TRP A C 1
ATOM 709 O O . TRP A 1 89 ? 4.571 9.284 0.711 1.00 89.56 89 TRP A O 1
ATOM 719 N N . LEU A 1 90 ? 4.545 11.160 -0.506 1.00 88.12 90 LEU A N 1
ATOM 720 C CA . LEU A 1 90 ? 5.109 10.550 -1.709 1.00 88.12 90 LEU A CA 1
ATOM 721 C C . LEU A 1 90 ? 6.498 9.949 -1.457 1.00 88.12 90 LEU A C 1
ATOM 723 O O . LEU A 1 90 ? 6.806 8.874 -1.973 1.00 88.12 90 LEU A O 1
ATOM 727 N N . ASP A 1 91 ? 7.326 10.621 -0.659 1.00 88.31 91 ASP A N 1
ATOM 728 C CA . ASP A 1 91 ? 8.642 10.109 -0.290 1.00 88.31 91 ASP A CA 1
ATOM 729 C C . ASP A 1 91 ? 8.541 8.835 0.561 1.00 88.31 91 ASP A C 1
ATOM 731 O O . ASP A 1 91 ? 9.178 7.834 0.232 1.00 88.31 91 ASP A O 1
ATOM 735 N N . GLN A 1 92 ? 7.643 8.808 1.553 1.00 88.12 92 GLN A N 1
ATOM 736 C CA . GLN A 1 92 ? 7.344 7.600 2.338 1.00 88.12 92 GLN A CA 1
ATOM 737 C C . GLN A 1 92 ? 6.842 6.447 1.457 1.00 88.12 92 GLN A C 1
ATOM 739 O O . GLN A 1 92 ? 7.205 5.287 1.647 1.00 88.12 92 GLN A O 1
ATOM 744 N N . MET A 1 93 ? 6.032 6.748 0.440 1.00 85.31 93 MET A N 1
ATOM 745 C CA . MET A 1 93 ? 5.489 5.733 -0.464 1.00 85.31 93 MET A CA 1
ATOM 746 C C . MET A 1 93 ? 6.561 5.041 -1.324 1.00 85.31 93 MET A C 1
ATOM 748 O O . MET A 1 93 ? 6.334 3.916 -1.791 1.00 85.31 93 MET A O 1
ATOM 752 N N . LYS A 1 94 ? 7.756 5.629 -1.484 1.00 83.25 94 LYS A N 1
ATOM 753 C CA . LYS A 1 94 ? 8.880 4.970 -2.173 1.00 83.25 94 LYS A CA 1
ATOM 754 C C . LYS A 1 94 ? 9.315 3.679 -1.481 1.00 83.25 94 LYS A C 1
ATOM 756 O O . LYS A 1 94 ? 9.750 2.758 -2.175 1.00 83.25 94 LYS A O 1
ATOM 761 N N . GLU A 1 95 ? 9.144 3.567 -0.161 1.00 81.44 95 GLU A N 1
ATOM 762 C CA . GLU A 1 95 ? 9.421 2.334 0.595 1.00 81.44 95 GLU A CA 1
ATOM 763 C C . GLU A 1 95 ? 8.531 1.168 0.155 1.00 81.44 95 GLU A C 1
ATOM 765 O O . GLU A 1 95 ? 8.953 0.015 0.160 1.00 81.44 95 GLU A O 1
ATOM 770 N N . TYR A 1 96 ? 7.323 1.468 -0.322 1.00 77.69 96 TYR A N 1
ATOM 771 C CA . TYR A 1 96 ? 6.395 0.492 -0.893 1.00 77.69 96 TYR A CA 1
ATOM 772 C C . TYR A 1 96 ? 6.603 0.302 -2.406 1.00 77.69 96 TYR A C 1
ATOM 774 O O . TYR A 1 96 ? 5.793 -0.332 -3.085 1.00 77.69 96 TYR A O 1
ATOM 782 N N . GLY A 1 97 ? 7.677 0.867 -2.970 1.00 73.31 97 GLY A N 1
ATOM 783 C CA . GLY A 1 97 ? 7.975 0.828 -4.402 1.00 73.31 97 GLY A CA 1
ATOM 784 C C . GLY A 1 97 ? 7.014 1.665 -5.248 1.00 73.31 97 GLY A C 1
ATOM 785 O O . GLY A 1 97 ? 6.934 1.466 -6.463 1.00 73.31 97 GLY A O 1
ATOM 786 N N . LYS A 1 98 ? 6.269 2.586 -4.627 1.00 75.25 98 LYS A N 1
ATOM 787 C CA . LYS A 1 98 ? 5.367 3.497 -5.325 1.00 75.25 98 LYS A CA 1
ATOM 788 C C . LYS A 1 98 ? 6.117 4.736 -5.772 1.00 75.25 98 LYS A C 1
ATOM 790 O O . LYS A 1 98 ? 6.817 5.386 -5.008 1.00 75.25 98 LYS A O 1
ATOM 795 N N . THR A 1 99 ? 5.924 5.055 -7.038 1.00 73.50 99 THR A N 1
ATOM 796 C CA . THR A 1 99 ? 6.333 6.308 -7.662 1.00 73.50 99 THR A CA 1
ATOM 797 C C . THR A 1 99 ? 5.191 6.739 -8.565 1.00 73.50 99 THR A C 1
ATOM 799 O O . THR A 1 99 ? 4.490 5.892 -9.133 1.00 73.50 99 THR A O 1
ATOM 802 N N . TRP A 1 100 ? 4.947 8.042 -8.653 1.00 73.88 100 TRP A N 1
ATOM 803 C CA . TRP A 1 100 ? 3.998 8.556 -9.624 1.00 73.88 100 TRP A CA 1
ATOM 804 C C . TRP A 1 100 ? 4.569 8.414 -11.035 1.00 73.88 100 TRP A C 1
ATOM 806 O O . TRP A 1 100 ? 5.753 8.650 -11.269 1.00 73.88 100 TRP A O 1
ATOM 816 N N . LYS A 1 101 ? 3.720 7.991 -11.972 1.00 69.44 101 LYS A N 1
ATOM 817 C CA . LYS A 1 101 ? 4.039 7.996 -13.399 1.00 69.44 101 LYS A CA 1
ATOM 818 C C . LYS A 1 101 ? 3.542 9.317 -13.963 1.00 69.44 101 LYS A C 1
ATOM 820 O O . LYS A 1 101 ? 2.397 9.401 -14.381 1.00 69.44 101 LYS A O 1
ATOM 825 N N . ASN A 1 102 ? 4.388 10.333 -13.898 1.00 73.44 102 ASN A N 1
ATOM 826 C CA . ASN A 1 102 ? 4.007 11.705 -14.215 1.00 73.44 102 ASN A CA 1
ATOM 827 C C . ASN A 1 102 ? 4.442 12.166 -15.610 1.00 73.44 102 ASN A C 1
ATOM 829 O O . ASN A 1 102 ? 4.490 13.365 -15.826 1.00 73.44 102 ASN A O 1
ATOM 833 N N . GLU A 1 103 ? 4.778 11.255 -16.533 1.00 76.25 103 GLU A N 1
ATOM 834 C CA . GLU A 1 103 ? 5.234 11.619 -17.893 1.00 76.25 103 GLU A CA 1
ATOM 835 C C . GLU A 1 103 ? 6.300 12.738 -17.870 1.00 76.25 103 GLU A C 1
ATOM 837 O O . GLU A 1 103 ? 6.194 13.740 -18.565 1.00 76.25 103 GLU A O 1
ATOM 842 N N . ASP A 1 104 ? 7.296 12.580 -16.990 1.00 74.06 104 ASP A N 1
ATOM 843 C CA . ASP A 1 104 ? 8.402 13.523 -16.745 1.00 74.06 104 ASP A CA 1
ATOM 844 C C . ASP A 1 104 ? 8.035 14.867 -16.081 1.00 74.06 104 ASP A C 1
ATOM 846 O O . ASP A 1 104 ? 8.892 15.735 -15.908 1.00 74.06 104 ASP A O 1
ATOM 850 N N . ILE A 1 105 ? 6.799 15.030 -15.601 1.00 78.94 105 ILE A N 1
ATOM 851 C CA . ILE A 1 105 ? 6.409 16.154 -14.741 1.00 78.94 105 ILE A CA 1
ATOM 852 C C . ILE A 1 105 ? 6.979 15.949 -13.327 1.00 78.94 105 ILE A C 1
ATOM 854 O O . ILE A 1 105 ? 6.773 14.908 -12.693 1.00 78.94 105 ILE A O 1
ATOM 858 N N . ASP A 1 106 ? 7.664 16.971 -12.803 1.00 83.75 106 ASP A N 1
ATOM 859 C CA . ASP A 1 106 ? 8.192 16.970 -11.434 1.00 83.75 106 ASP A CA 1
ATOM 860 C C . ASP A 1 106 ? 7.069 16.753 -10.406 1.00 83.75 106 ASP A C 1
ATOM 862 O O . ASP A 1 106 ? 5.970 17.297 -10.525 1.00 83.75 106 ASP A O 1
ATOM 866 N N . ASN A 1 107 ? 7.354 15.979 -9.359 1.00 80.88 107 ASN A N 1
ATOM 867 C CA . ASN A 1 107 ? 6.412 15.680 -8.286 1.00 80.88 107 ASN A CA 1
ATOM 868 C C . ASN A 1 107 ? 5.890 16.950 -7.608 1.00 80.88 107 ASN A C 1
ATOM 870 O O . ASN A 1 107 ? 4.719 16.986 -7.244 1.00 80.88 107 ASN A O 1
ATOM 874 N N . VAL A 1 108 ? 6.714 17.996 -7.481 1.00 84.06 108 VAL A N 1
ATOM 875 C CA . VAL A 1 108 ? 6.291 19.297 -6.931 1.00 84.06 108 VAL A CA 1
ATOM 876 C C . VAL A 1 108 ? 5.160 19.897 -7.767 1.00 84.06 108 VAL A C 1
ATOM 878 O O . VAL A 1 108 ? 4.128 20.303 -7.237 1.00 84.06 108 VAL A O 1
ATOM 881 N N . LEU A 1 109 ? 5.312 19.891 -9.092 1.00 83.94 109 LEU A N 1
ATOM 882 C CA . LEU A 1 109 ? 4.287 20.391 -10.000 1.00 83.94 109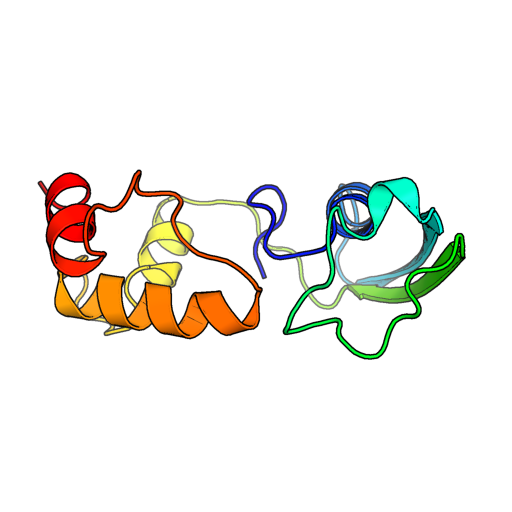 LEU A CA 1
ATOM 883 C C . LEU A 1 109 ? 3.076 19.450 -10.055 1.00 83.94 109 LEU A C 1
ATOM 885 O O . LEU A 1 109 ? 1.938 19.912 -10.026 1.00 83.94 109 LEU A O 1
ATOM 889 N N . ALA A 1 110 ? 3.308 18.138 -10.064 1.00 82.94 110 ALA A N 1
ATOM 890 C CA . ALA A 1 110 ? 2.251 17.135 -10.081 1.00 82.94 110 ALA A CA 1
ATOM 891 C C . ALA A 1 110 ? 1.327 17.249 -8.861 1.00 82.94 110 ALA A C 1
ATOM 893 O O . ALA A 1 110 ? 0.110 17.198 -9.017 1.00 82.94 110 ALA A O 1
ATOM 894 N N . VAL A 1 111 ? 1.880 17.474 -7.662 1.00 84.56 111 VAL A N 1
ATOM 895 C CA . VAL A 1 111 ? 1.103 17.650 -6.422 1.00 84.56 111 VAL A CA 1
ATOM 896 C C . VAL A 1 111 ? 0.079 18.783 -6.556 1.00 84.56 111 VAL A C 1
ATOM 898 O O . VAL A 1 111 ? -1.052 18.637 -6.089 1.00 84.56 111 VAL A O 1
ATOM 901 N N . LYS A 1 112 ? 0.424 19.876 -7.247 1.00 84.75 112 LYS A N 1
ATOM 902 C CA . LYS A 1 112 ? -0.474 21.027 -7.442 1.00 84.75 112 LYS A CA 1
ATOM 903 C C . LYS A 1 112 ? -1.722 20.695 -8.259 1.00 84.75 112 LYS A C 1
ATOM 905 O O . LYS A 1 112 ? -2.740 21.348 -8.083 1.00 84.75 112 LYS A O 1
ATOM 910 N N . TYR A 1 113 ? -1.690 19.667 -9.107 1.00 81.44 113 TYR A N 1
ATOM 911 C CA . TYR A 1 113 ? -2.889 19.211 -9.820 1.00 81.44 113 TYR A CA 1
ATOM 912 C C . TYR A 1 113 ? -3.870 18.448 -8.920 1.00 81.44 113 TYR A C 1
ATOM 914 O O . TYR A 1 113 ? -5.052 18.355 -9.250 1.00 81.44 113 TYR A O 1
ATOM 922 N N . TYR A 1 114 ? -3.396 17.915 -7.790 1.00 75.25 114 TYR A N 1
ATOM 923 C CA . TYR A 1 114 ? -4.196 17.121 -6.855 1.00 75.25 114 TYR A CA 1
ATOM 924 C C . TYR A 1 114 ? -4.744 17.930 -5.673 1.00 75.25 114 TYR A C 1
ATOM 926 O O . TYR A 1 114 ? -5.660 17.463 -4.998 1.00 75.25 114 TYR A O 1
ATOM 934 N N . ILE A 1 115 ? -4.212 19.131 -5.428 1.00 75.62 115 ILE A N 1
ATOM 935 C CA . ILE A 1 115 ? -4.715 20.075 -4.425 1.00 75.62 115 ILE A CA 1
ATOM 936 C C . ILE A 1 115 ? -5.413 21.214 -5.179 1.00 75.62 115 ILE A C 1
ATOM 938 O O . ILE A 1 115 ? -4.745 22.082 -5.735 1.00 75.62 115 ILE A O 1
ATOM 942 N N . LYS A 1 116 ? -6.747 21.196 -5.216 1.00 60.03 116 LYS A N 1
ATOM 943 C CA . LYS A 1 116 ? -7.569 22.340 -5.635 1.00 60.03 116 LYS A CA 1
ATOM 944 C C . LYS A 1 116 ? -8.251 22.963 -4.431 1.00 60.03 116 LYS A C 1
ATOM 946 O O . LYS A 1 116 ? -8.715 22.182 -3.571 1.00 60.03 116 LYS A O 1
#